Protein AF-X1FDT6-F1 (afdb_monomer_lite)

Foldseek 3Di:
DADWAAAALAKDKDQPRDDFDPAFFWKKKAKECPQHAWFWKKWWAAFLQRDTDIDTFTYDYRDMTIDLTGHRDTRIIIGHSSRHRVMIMDMDTAQKHAPNDQDQDLCQWQWKDKPNHTPSVQSPPQADNVNRIGRPPDDDPPIDMDIGGHDDD

Sequence (153 aa):
VHAAIAGTGSEQEITTEITNPDVPRNASVKATNVGPPSGSVKITGINDKGISSEEDITIIPNDTAYGNVAWSTISKITVPAGVTSNDSVTIGMSDKLGLGVSIVNAGDVFKKKINNEDKSGEISGNVDTTYDTLNCETIASNADLTIWFKGRV

Radius of gyration: 16.57 Å; chains: 1; bounding box: 41×25×48 Å

p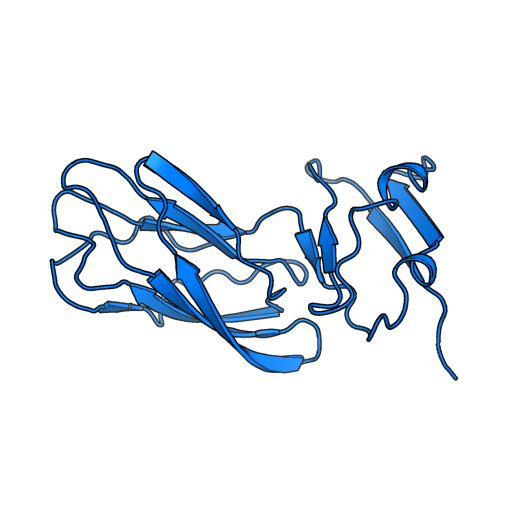LDDT: mean 93.77, std 5.56, range [55.16, 98.38]

Secondary structure (DSSP, 8-state):
----EE--SS-EEE-SS-PPPSS-EEEEEEE--SS---SEEEEEEEETTS-EEEEEEE--TTSEEEEEEEEEEEEEEEE-TTS-TT-EEEEEEEEEEE-SS--SSGGGEEEEEETTEE-GGGGTTTEETTTTEEE-S---TT--EEEEE----

Structure (mmCIF, N/CA/C/O backbone):
data_AF-X1FDT6-F1
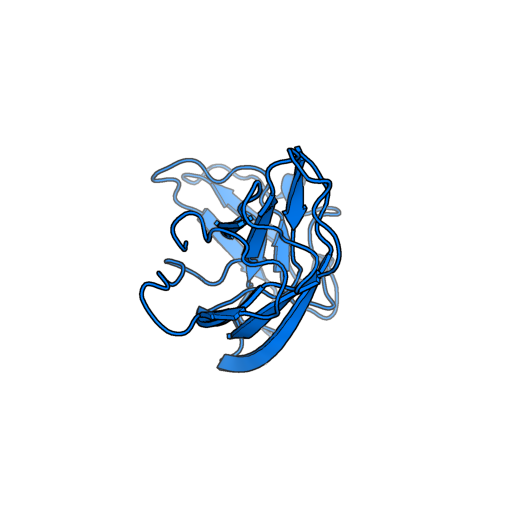#
_entry.id   AF-X1FDT6-F1
#
loop_
_atom_site.group_PDB
_atom_site.id
_atom_site.type_symbol
_atom_site.label_atom_id
_atom_site.label_alt_id
_atom_site.label_comp_id
_atom_site.label_asym_id
_atom_site.label_entity_id
_atom_site.label_seq_id
_atom_site.pdbx_PDB_ins_code
_atom_site.Cartn_x
_atom_site.Cartn_y
_atom_site.Cartn_z
_atom_site.occupancy
_atom_site.B_iso_or_equiv
_atom_site.auth_seq_id
_atom_site.auth_comp_id
_atom_site.auth_asym_id
_atom_site.auth_atom_id
_atom_site.pdbx_PDB_model_num
ATOM 1 N N . VAL A 1 1 ? -7.409 -5.076 1.348 1.00 71.31 1 VAL A N 1
ATOM 2 C CA . VAL A 1 1 ? -8.380 -4.125 1.928 1.00 71.31 1 VAL A CA 1
ATOM 3 C C . VAL A 1 1 ? -9.082 -4.781 3.105 1.00 71.31 1 VAL A C 1
ATOM 5 O O . VAL A 1 1 ? -9.412 -5.959 3.019 1.00 71.31 1 VAL A O 1
ATOM 8 N N . HIS A 1 2 ? -9.272 -4.049 4.198 1.00 84.38 2 HIS A N 1
ATOM 9 C CA . HIS A 1 2 ? -10.141 -4.458 5.304 1.00 84.38 2 HIS A CA 1
ATOM 10 C C . HIS A 1 2 ? -11.394 -3.571 5.298 1.00 84.38 2 HIS A C 1
ATOM 12 O O . HIS A 1 2 ? -11.320 -2.409 4.889 1.00 84.38 2 HIS A O 1
ATOM 18 N N . ALA A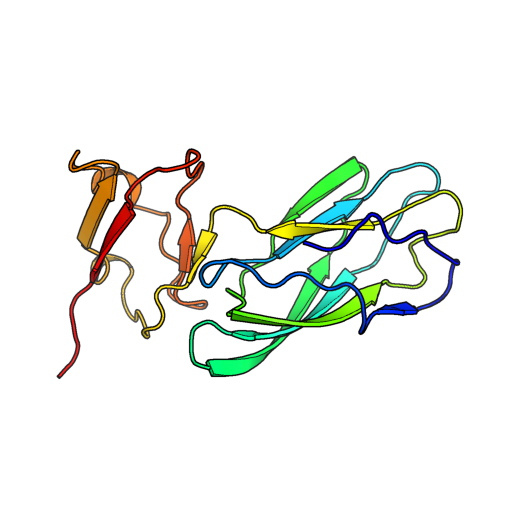 1 3 ? -12.535 -4.099 5.745 1.00 84.38 3 ALA A N 1
ATOM 19 C CA . ALA A 1 3 ? -13.726 -3.286 5.995 1.00 84.38 3 ALA A CA 1
ATOM 20 C C . ALA A 1 3 ? -13.442 -2.192 7.048 1.00 84.38 3 ALA A C 1
ATOM 22 O O . ALA A 1 3 ? -12.410 -2.219 7.720 1.00 84.38 3 ALA A O 1
ATOM 23 N N . ALA A 1 4 ? -14.340 -1.219 7.208 1.00 92.31 4 ALA A N 1
ATOM 24 C CA . ALA A 1 4 ? -14.175 -0.199 8.242 1.00 92.31 4 ALA A CA 1
ATOM 25 C C . ALA A 1 4 ? -14.086 -0.852 9.636 1.00 92.31 4 ALA A C 1
ATOM 27 O O . ALA A 1 4 ? -14.984 -1.587 10.043 1.00 92.31 4 ALA A O 1
ATOM 28 N N . ILE A 1 5 ? -12.998 -0.582 10.358 1.00 95.00 5 ILE A N 1
ATOM 29 C CA . ILE A 1 5 ? -12.760 -1.054 11.723 1.00 95.00 5 ILE A CA 1
ATOM 30 C C . ILE A 1 5 ? -13.236 0.048 12.662 1.00 95.00 5 ILE A C 1
ATOM 32 O O . ILE A 1 5 ? -12.647 1.131 12.690 1.00 95.00 5 ILE A O 1
ATOM 36 N N . ALA A 1 6 ? -14.309 -0.211 13.406 1.00 95.38 6 ALA A N 1
ATOM 37 C CA . ALA A 1 6 ? -14.788 0.714 14.425 1.00 95.38 6 ALA A CA 1
ATOM 38 C C . ALA A 1 6 ? -13.768 0.818 15.568 1.00 95.38 6 ALA A C 1
ATOM 40 O O . ALA A 1 6 ? -13.197 -0.182 16.009 1.00 95.38 6 ALA A O 1
ATOM 41 N N . GLY A 1 7 ? -13.532 2.034 16.051 1.00 95.19 7 GLY A N 1
ATOM 42 C CA . GLY A 1 7 ? -12.704 2.249 17.226 1.00 95.19 7 GLY A CA 1
ATOM 43 C C . GLY A 1 7 ? -13.373 1.752 18.505 1.00 95.19 7 GLY A C 1
ATOM 44 O O . GLY A 1 7 ? -14.593 1.628 18.593 1.00 95.19 7 GLY A O 1
ATOM 45 N N . THR A 1 8 ? -12.570 1.504 19.533 1.00 96.19 8 THR A N 1
ATOM 46 C CA . THR A 1 8 ? -13.057 1.149 20.878 1.00 96.19 8 THR A CA 1
ATOM 47 C C . THR A 1 8 ? -12.506 2.075 21.958 1.00 96.19 8 THR A C 1
ATOM 49 O O . THR A 1 8 ? -12.874 1.943 23.122 1.00 96.19 8 THR A O 1
ATOM 52 N N . GLY A 1 9 ? -11.628 3.022 21.602 1.00 94.12 9 GLY A N 1
ATOM 53 C CA . GLY A 1 9 ? -10.859 3.795 22.580 1.00 94.12 9 GLY A CA 1
ATOM 54 C C . GLY A 1 9 ? -9.755 2.973 23.261 1.00 94.12 9 GLY A C 1
ATOM 55 O O . GLY A 1 9 ? -9.218 3.377 24.288 1.00 94.12 9 GLY A O 1
ATOM 56 N N . SER A 1 10 ? -9.447 1.787 22.736 1.00 96.25 10 SER A N 1
ATOM 57 C CA . SER A 1 10 ? -8.370 0.900 23.178 1.00 96.25 10 SER A CA 1
ATOM 58 C C . SER A 1 10 ? -7.666 0.317 21.958 1.00 96.25 10 SER A C 1
ATOM 60 O O . SER A 1 10 ? -8.206 0.347 20.853 1.00 96.25 10 SER A O 1
ATOM 62 N N . GLU A 1 11 ? -6.442 -0.170 22.145 1.00 97.56 11 GLU A N 1
ATOM 63 C CA . GLU A 1 11 ? -5.713 -0.831 21.066 1.00 97.56 11 GLU A CA 1
ATOM 64 C C . GLU A 1 11 ? -6.454 -2.100 20.625 1.00 97.56 11 GLU A C 1
ATOM 66 O O . GLU A 1 11 ? -6.950 -2.863 21.457 1.00 97.56 11 GLU A O 1
ATOM 71 N N . GLN A 1 12 ? -6.546 -2.309 19.312 1.00 97.88 12 GLN A N 1
ATOM 72 C CA . GLN A 1 12 ? -7.204 -3.473 18.726 1.00 97.88 12 GLN A CA 1
ATOM 73 C C . GLN A 1 12 ? -6.256 -4.167 17.762 1.00 97.88 12 GLN A C 1
ATOM 75 O O . GLN A 1 12 ? -5.731 -3.530 16.852 1.00 97.88 12 GLN A O 1
ATOM 80 N N . GLU A 1 13 ? -6.092 -5.477 17.920 1.00 97.56 13 GLU A N 1
ATOM 81 C CA . GLU A 1 13 ? -5.396 -6.314 16.948 1.00 97.56 13 GLU A CA 1
ATOM 82 C C . GLU A 1 13 ? -6.405 -7.017 16.042 1.00 97.56 13 GLU A C 1
ATOM 84 O O . GLU A 1 13 ? -7.242 -7.798 16.492 1.00 97.56 13 GLU A O 1
ATOM 89 N N . ILE A 1 14 ? -6.300 -6.753 14.746 1.00 97.50 14 ILE A N 1
ATOM 90 C CA . ILE A 1 14 ? -7.135 -7.348 13.711 1.00 97.50 14 ILE A CA 1
ATOM 91 C C . ILE A 1 14 ? -6.282 -8.342 12.928 1.00 97.50 14 ILE A C 1
ATOM 93 O O . ILE A 1 14 ? -5.258 -7.973 12.351 1.00 97.50 14 ILE A O 1
ATOM 97 N N . THR A 1 15 ? -6.696 -9.608 12.924 1.00 96.75 15 THR A N 1
ATOM 98 C CA . THR A 1 15 ? -5.978 -10.736 12.291 1.00 96.75 15 THR A CA 1
ATOM 99 C C . THR A 1 15 ? -6.865 -11.573 11.365 1.00 96.75 15 THR A C 1
ATOM 101 O O . THR A 1 15 ? -6.416 -12.559 10.786 1.00 96.75 15 THR A O 1
ATOM 104 N N . THR A 1 16 ? -8.133 -11.191 11.214 1.00 94.06 16 THR A N 1
ATOM 105 C CA . THR A 1 16 ? -9.120 -11.871 10.365 1.00 94.06 16 THR A CA 1
ATOM 106 C C . THR A 1 16 ? -9.719 -10.879 9.374 1.00 94.06 16 THR A C 1
ATOM 108 O O . THR A 1 16 ? -9.521 -9.678 9.520 1.00 94.06 16 THR A O 1
ATOM 111 N N . GLU A 1 17 ? -10.378 -11.381 8.326 1.00 93.25 17 GLU A N 1
ATOM 112 C CA . GLU A 1 17 ? -11.031 -10.558 7.288 1.00 93.25 17 GLU A CA 1
ATOM 113 C C . GLU A 1 17 ? -10.099 -9.557 6.568 1.00 93.25 17 GLU A C 1
ATOM 115 O O . GLU A 1 17 ? -10.534 -8.599 5.926 1.00 93.25 17 GLU A O 1
ATOM 120 N N . ILE A 1 18 ? -8.788 -9.811 6.608 1.00 94.81 18 ILE A N 1
ATOM 121 C CA . ILE A 1 18 ? -7.789 -9.036 5.875 1.00 94.81 18 ILE A CA 1
ATOM 122 C C . ILE A 1 18 ? -7.714 -9.558 4.441 1.00 94.81 18 ILE A C 1
ATOM 124 O O . ILE A 1 18 ? -7.293 -10.688 4.195 1.00 94.81 18 ILE A O 1
ATOM 128 N N . THR A 1 19 ? -8.080 -8.717 3.474 1.00 94.38 19 THR A N 1
ATOM 129 C CA . THR A 1 19 ? -7.838 -9.021 2.057 1.00 94.38 19 THR A CA 1
ATOM 130 C C . THR A 1 19 ? -6.445 -8.536 1.662 1.00 94.38 19 THR A C 1
ATOM 132 O O . THR A 1 19 ? -6.125 -7.357 1.844 1.00 94.38 19 THR A O 1
ATOM 135 N N . ASN A 1 20 ? -5.635 -9.419 1.087 1.00 94.88 20 ASN A N 1
ATOM 136 C CA . ASN A 1 20 ? -4.311 -9.080 0.561 1.00 94.88 20 ASN A CA 1
ATOM 137 C C . ASN A 1 20 ? -4.416 -8.401 -0.813 1.00 94.88 20 ASN A C 1
ATOM 139 O O . ASN A 1 20 ? -5.424 -8.584 -1.500 1.00 94.88 20 ASN A O 1
ATOM 143 N N . PRO A 1 21 ? -3.429 -7.580 -1.204 1.00 93.12 21 PRO A N 1
ATOM 144 C CA . PRO A 1 21 ? -3.423 -6.996 -2.534 1.00 93.12 21 PRO A CA 1
ATOM 145 C C . PRO A 1 21 ? -3.164 -8.066 -3.608 1.00 93.12 21 PRO A C 1
ATOM 147 O O . PRO A 1 21 ? -2.650 -9.148 -3.330 1.00 93.12 21 PRO A O 1
ATOM 150 N N . ASP A 1 22 ? -3.557 -7.753 -4.838 1.00 91.50 22 ASP A N 1
ATOM 151 C CA . ASP A 1 22 ? -3.361 -8.584 -6.030 1.00 91.50 22 ASP A CA 1
ATOM 152 C C . ASP A 1 22 ? -1.887 -8.665 -6.454 1.00 91.50 22 ASP A C 1
ATOM 154 O O . ASP A 1 22 ? -1.402 -9.711 -6.882 1.00 91.50 22 ASP A O 1
ATOM 158 N N . VAL A 1 23 ? -1.178 -7.552 -6.293 1.00 93.06 23 VAL A N 1
ATOM 159 C CA . VAL A 1 23 ? 0.267 -7.394 -6.465 1.00 93.06 23 VAL A CA 1
ATOM 160 C C . VAL A 1 23 ? 0.819 -6.554 -5.311 1.00 93.06 23 VAL A C 1
ATOM 162 O O . VAL A 1 23 ? 0.052 -5.799 -4.712 1.00 93.06 23 VAL A O 1
ATOM 165 N N . PRO A 1 24 ? 2.121 -6.631 -4.980 1.00 96.25 24 PRO A N 1
ATOM 166 C CA . PRO A 1 24 ? 2.661 -5.877 -3.856 1.00 96.25 24 PRO A CA 1
ATOM 167 C C . PRO A 1 24 ? 2.375 -4.372 -3.954 1.00 96.25 24 PRO A C 1
ATOM 169 O O . PRO A 1 24 ? 2.787 -3.707 -4.907 1.00 96.25 24 PRO A O 1
ATOM 172 N N . ARG A 1 25 ? 1.659 -3.836 -2.960 1.00 95.94 25 ARG A N 1
ATOM 173 C CA . ARG A 1 25 ? 1.177 -2.443 -2.903 1.00 95.94 25 ARG A CA 1
ATOM 174 C C . ARG A 1 25 ? 1.322 -1.889 -1.499 1.00 95.94 25 ARG A C 1
ATOM 176 O O . ARG A 1 25 ? 1.218 -2.634 -0.525 1.00 95.94 25 ARG A O 1
ATOM 183 N N . ASN A 1 26 ? 1.525 -0.584 -1.370 1.00 96.44 26 ASN A N 1
ATOM 184 C CA . ASN A 1 26 ? 1.475 0.039 -0.050 1.00 96.44 26 ASN A CA 1
ATOM 185 C C . ASN A 1 26 ? 0.042 0.108 0.499 1.00 96.44 26 ASN A C 1
ATOM 187 O O . ASN A 1 26 ? -0.945 0.237 -0.234 1.00 96.44 26 ASN A O 1
ATOM 191 N N . ALA A 1 27 ? -0.053 0.059 1.824 1.00 96.88 27 ALA A N 1
ATOM 192 C CA . ALA A 1 27 ? -1.312 0.248 2.522 1.00 96.88 27 ALA A CA 1
ATOM 193 C C . ALA A 1 27 ? -1.679 1.738 2.589 1.00 96.88 27 ALA A C 1
ATOM 195 O O . ALA A 1 27 ? -0.812 2.616 2.639 1.00 96.88 27 ALA A O 1
ATOM 196 N N . SER A 1 28 ? -2.977 2.017 2.632 1.00 97.06 28 SER A N 1
ATOM 197 C CA . SER A 1 28 ? -3.514 3.334 2.964 1.00 97.06 28 SER A CA 1
ATOM 198 C C . SER A 1 28 ? -4.440 3.242 4.170 1.00 97.06 28 SER A C 1
ATOM 200 O O . SER A 1 28 ? -5.118 2.235 4.377 1.00 97.06 28 SER A O 1
ATOM 202 N N . VAL A 1 29 ? -4.462 4.296 4.979 1.00 97.25 29 VAL A N 1
ATOM 203 C CA . VAL A 1 29 ? -5.293 4.401 6.177 1.00 97.25 29 VAL A CA 1
ATOM 204 C C . VAL A 1 29 ? -6.181 5.616 6.018 1.00 97.25 29 VAL A C 1
ATOM 206 O O . VAL A 1 29 ? -5.698 6.745 6.004 1.00 97.25 29 VAL A O 1
ATOM 209 N N . LYS A 1 30 ? -7.487 5.385 5.916 1.00 96.00 30 LYS A N 1
ATOM 210 C CA . LYS A 1 30 ? -8.484 6.454 5.917 1.00 96.00 30 LYS A CA 1
ATOM 211 C C . LYS A 1 30 ? -9.248 6.431 7.225 1.00 96.00 30 LYS A C 1
ATOM 213 O O . LYS A 1 30 ? -9.853 5.412 7.555 1.00 96.00 30 LYS A O 1
ATOM 218 N N . ALA A 1 31 ? -9.244 7.547 7.940 1.00 93.94 31 ALA A N 1
ATOM 219 C CA . ALA A 1 31 ? -9.996 7.694 9.177 1.00 93.94 31 ALA A CA 1
ATOM 220 C C . ALA A 1 31 ? -11.197 8.622 8.983 1.00 93.94 31 ALA A C 1
ATOM 222 O O . ALA A 1 31 ? -11.154 9.575 8.201 1.00 93.94 31 ALA A O 1
ATOM 223 N N . THR A 1 32 ? -12.272 8.363 9.723 1.00 92.31 32 THR A N 1
ATOM 224 C CA . THR A 1 32 ? -13.321 9.368 9.941 1.00 92.31 32 THR A CA 1
ATOM 225 C C . THR A 1 32 ? -12.794 10.498 10.834 1.00 92.31 32 THR A C 1
ATOM 227 O O . THR A 1 32 ? -11.623 10.516 11.205 1.00 92.31 32 THR A O 1
ATOM 230 N N . ASN A 1 33 ? -13.625 11.487 11.155 1.00 89.50 33 ASN A N 1
ATOM 231 C CA . ASN A 1 33 ? -13.239 12.544 12.089 1.00 89.50 33 ASN A CA 1
ATOM 232 C C . ASN A 1 33 ? -14.440 13.045 12.891 1.00 89.50 33 ASN A C 1
ATOM 234 O O . ASN A 1 33 ? -14.847 14.200 12.779 1.00 89.50 33 ASN A O 1
ATOM 238 N N . VAL A 1 34 ? -15.046 12.140 13.651 1.00 85.69 34 VAL A N 1
ATOM 239 C CA . VAL A 1 34 ? -16.122 12.464 14.591 1.00 85.69 34 VAL A CA 1
ATOM 240 C C . VAL A 1 34 ? -15.541 12.717 15.988 1.00 85.69 34 VAL A C 1
ATOM 242 O O . VAL A 1 34 ? -15.977 13.643 16.669 1.00 85.69 34 VAL A O 1
ATOM 245 N N . GLY A 1 35 ? -14.550 11.922 16.408 1.00 79.06 35 GLY A N 1
ATOM 246 C CA . GLY A 1 35 ? -13.917 11.937 17.734 1.00 79.06 35 GLY A CA 1
ATOM 247 C C . GLY A 1 35 ? -12.407 12.231 17.715 1.00 79.06 35 GLY A C 1
ATOM 248 O O . GLY A 1 35 ? -11.688 11.708 18.562 1.00 79.06 35 GLY A O 1
ATOM 249 N N . PRO A 1 36 ? -11.949 13.155 16.853 1.00 86.00 36 PRO A N 1
ATOM 250 C CA . PRO A 1 36 ? -10.561 13.312 16.369 1.00 86.00 36 PRO A CA 1
ATOM 251 C C . PRO A 1 36 ? -9.627 12.099 16.538 1.00 86.00 36 PRO A C 1
ATOM 253 O O . PRO A 1 36 ? -8.838 12.061 17.489 1.00 86.00 36 PRO A O 1
ATOM 256 N N . PRO A 1 37 ? -9.654 11.117 15.613 1.00 91.50 37 PRO A N 1
ATOM 257 C CA . PRO A 1 37 ? -8.808 9.943 15.740 1.00 91.50 37 PRO A CA 1
ATOM 258 C C . PRO A 1 37 ? -7.327 10.312 15.647 1.00 91.50 37 PRO A C 1
ATOM 260 O O . PRO A 1 37 ? -6.926 11.182 14.874 1.00 91.50 37 PRO A O 1
ATOM 263 N N . SER A 1 38 ? -6.504 9.641 16.446 1.00 94.12 38 SER A N 1
ATOM 264 C CA . SER A 1 38 ? -5.076 9.945 16.574 1.00 94.12 38 SER A CA 1
ATOM 265 C C . SER A 1 38 ? -4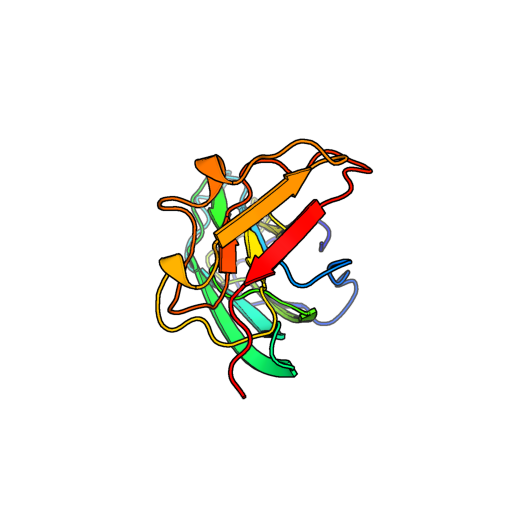.225 8.692 16.781 1.00 94.12 38 SER A C 1
ATOM 267 O O . SER A 1 38 ? -4.735 7.606 17.060 1.00 94.12 38 SER A O 1
ATOM 269 N N . GLY A 1 39 ? -2.908 8.856 16.642 1.00 96.19 39 GLY A N 1
ATOM 270 C CA . GLY A 1 39 ? -1.934 7.768 16.694 1.00 96.19 39 GLY A CA 1
ATOM 271 C C . GLY A 1 39 ? -1.597 7.217 15.310 1.00 96.19 39 GLY A C 1
ATOM 272 O O . GLY A 1 39 ? -1.895 7.836 14.287 1.00 96.19 39 GLY A O 1
ATOM 273 N N . SER A 1 40 ? -0.959 6.050 15.290 1.00 98.00 40 SER A N 1
ATOM 274 C CA . SER A 1 40 ? -0.594 5.346 14.061 1.00 98.00 40 SER A CA 1
ATOM 275 C C . SER A 1 40 ? -1.257 3.981 14.025 1.00 98.00 40 SER A C 1
ATOM 277 O O . SER A 1 40 ? -1.332 3.294 15.042 1.00 98.00 40 SER A O 1
ATOM 279 N N . VAL A 1 41 ? -1.729 3.593 12.846 1.00 97.94 41 VAL A N 1
ATOM 280 C CA . VAL A 1 41 ? -2.110 2.209 12.583 1.00 97.94 41 VAL A CA 1
ATOM 281 C C . VAL A 1 41 ? -0.842 1.447 12.235 1.00 97.94 41 VAL A C 1
ATOM 283 O O . VAL A 1 41 ? -0.151 1.813 11.284 1.00 97.94 41 VAL A O 1
ATOM 286 N N . LYS A 1 42 ? -0.558 0.380 12.979 1.00 98.31 42 LYS A N 1
ATOM 287 C CA . LYS A 1 42 ? 0.549 -0.518 12.659 1.00 98.31 42 LYS A CA 1
ATOM 288 C C . LYS A 1 42 ? 0.076 -1.607 11.708 1.00 98.31 42 LYS A C 1
ATOM 290 O O . LYS A 1 42 ? -0.934 -2.263 11.960 1.00 98.31 42 LYS A O 1
ATOM 295 N N . ILE A 1 43 ? 0.830 -1.832 10.645 1.00 98.00 43 ILE A N 1
ATOM 296 C CA . ILE A 1 43 ? 0.629 -2.918 9.691 1.00 98.00 43 ILE A CA 1
ATOM 297 C C . ILE A 1 43 ? 1.786 -3.901 9.837 1.00 98.00 43 ILE A C 1
ATOM 299 O O . ILE A 1 43 ? 2.945 -3.493 9.836 1.00 98.00 43 ILE A O 1
ATOM 303 N N . THR A 1 44 ? 1.480 -5.191 9.947 1.00 98.38 44 THR A N 1
ATOM 304 C CA . THR A 1 44 ? 2.473 -6.273 9.974 1.00 98.38 44 THR A CA 1
ATOM 305 C C . THR A 1 44 ? 2.150 -7.294 8.895 1.00 98.38 44 THR A C 1
ATOM 307 O O . THR A 1 44 ? 0.991 -7.688 8.718 1.00 98.38 44 THR A O 1
ATOM 310 N N . GLY A 1 45 ? 3.180 -7.772 8.207 1.00 98.00 45 GLY A N 1
ATOM 311 C CA . GLY A 1 45 ? 3.020 -8.780 7.170 1.00 98.00 45 GLY A CA 1
ATOM 312 C C . GLY A 1 45 ? 4.311 -9.081 6.425 1.00 98.00 45 GLY A C 1
ATOM 313 O O . GLY A 1 45 ? 5.405 -8.897 6.956 1.00 98.00 45 GLY A O 1
ATOM 314 N N . ILE A 1 46 ? 4.172 -9.541 5.185 1.00 97.94 46 ILE A N 1
ATOM 315 C CA . ILE A 1 46 ? 5.284 -9.840 4.283 1.00 97.94 46 ILE A CA 1
ATOM 316 C C . ILE A 1 46 ? 5.349 -8.760 3.204 1.00 97.94 46 ILE A C 1
ATOM 318 O O . ILE A 1 46 ? 4.350 -8.483 2.535 1.00 97.94 46 ILE A O 1
ATOM 322 N N . ASN A 1 47 ? 6.522 -8.163 3.017 1.00 96.88 47 ASN A N 1
ATOM 323 C CA . ASN A 1 47 ? 6.738 -7.140 1.996 1.00 96.88 47 ASN A CA 1
ATOM 324 C C . ASN A 1 47 ? 6.903 -7.730 0.578 1.00 96.88 47 ASN A C 1
ATOM 326 O O . ASN A 1 47 ? 6.824 -8.943 0.361 1.00 96.88 47 ASN A O 1
ATOM 330 N N . ASP A 1 48 ? 7.118 -6.865 -0.408 1.00 95.31 48 ASP A N 1
ATOM 331 C CA . ASP A 1 48 ? 7.334 -7.204 -1.822 1.00 95.31 48 ASP A CA 1
ATOM 332 C C . ASP A 1 48 ? 8.559 -8.104 -2.077 1.00 95.31 48 ASP A C 1
ATOM 334 O O . ASP A 1 48 ? 8.606 -8.826 -3.070 1.00 95.31 48 ASP A O 1
ATOM 338 N N . LYS A 1 49 ? 9.519 -8.112 -1.148 1.00 94.25 49 LYS A N 1
ATOM 339 C CA . LYS A 1 49 ? 10.733 -8.941 -1.158 1.00 94.25 49 LYS A CA 1
ATOM 340 C C . LYS A 1 49 ? 10.585 -10.266 -0.400 1.00 94.25 49 LYS A C 1
ATOM 342 O O . LYS A 1 49 ? 11.559 -11.002 -0.260 1.00 94.25 49 LYS A O 1
ATOM 347 N N . GLY A 1 50 ? 9.395 -10.587 0.111 1.00 95.44 50 GLY A N 1
ATOM 348 C CA . GLY A 1 50 ? 9.160 -11.826 0.858 1.00 95.44 50 GLY A CA 1
ATOM 349 C C . GLY A 1 50 ? 9.673 -11.796 2.305 1.00 95.44 50 GLY A C 1
ATOM 350 O O . GLY A 1 50 ? 9.799 -12.846 2.932 1.00 95.44 50 GLY A O 1
ATOM 351 N N . ILE A 1 51 ? 9.970 -10.612 2.848 1.00 95.50 51 ILE A N 1
ATOM 352 C CA . ILE A 1 51 ? 10.535 -10.428 4.191 1.00 95.50 51 ILE A CA 1
ATOM 353 C C . ILE A 1 51 ? 9.444 -9.939 5.150 1.00 95.50 51 ILE A C 1
ATOM 355 O O . ILE A 1 51 ? 8.657 -9.054 4.810 1.00 95.50 51 ILE A O 1
ATOM 359 N N . SER A 1 52 ? 9.419 -10.480 6.372 1.00 97.81 52 SER A N 1
ATOM 360 C CA . SER A 1 52 ? 8.544 -9.979 7.440 1.00 97.81 52 SER A CA 1
ATOM 361 C C . SER A 1 52 ? 8.874 -8.523 7.760 1.00 97.81 52 SER A C 1
ATOM 363 O O . SER A 1 52 ? 10.034 -8.182 7.976 1.00 97.81 52 SER A O 1
ATOM 365 N N . SER A 1 53 ? 7.870 -7.656 7.780 1.00 97.56 53 SER A N 1
ATOM 366 C CA . SER A 1 53 ? 8.037 -6.218 8.001 1.00 97.56 53 SER A CA 1
ATOM 367 C C . SER A 1 53 ? 6.904 -5.652 8.851 1.00 97.56 53 SER A C 1
ATOM 369 O O . SER A 1 53 ? 5.830 -6.248 8.961 1.00 97.56 53 SER A O 1
ATOM 371 N N . GLU A 1 54 ? 7.157 -4.478 9.426 1.00 97.94 54 GLU A N 1
ATOM 372 C CA . GLU A 1 54 ? 6.171 -3.655 10.123 1.00 97.94 54 GLU A CA 1
ATOM 373 C C . GLU A 1 54 ? 6.250 -2.213 9.612 1.00 97.94 54 GLU A C 1
ATOM 375 O O . GLU A 1 54 ? 7.337 -1.729 9.296 1.00 97.94 54 GLU A O 1
ATOM 380 N N . GLU A 1 55 ? 5.112 -1.526 9.548 1.00 98.25 55 GLU A N 1
ATOM 381 C CA . GLU A 1 55 ? 5.046 -0.089 9.277 1.00 98.25 55 GLU A CA 1
ATOM 382 C C . GLU A 1 55 ? 3.987 0.574 10.155 1.00 98.25 55 GLU A C 1
ATOM 384 O O . GLU A 1 55 ? 2.866 0.077 10.262 1.00 98.25 55 GLU A O 1
ATOM 389 N N . ASP A 1 56 ? 4.332 1.720 10.737 1.00 98.31 56 ASP A N 1
ATOM 390 C CA . ASP A 1 56 ? 3.392 2.601 11.423 1.00 98.31 56 ASP A CA 1
ATOM 391 C C . ASP A 1 56 ? 2.932 3.710 10.466 1.00 98.31 56 ASP A C 1
ATOM 393 O O . ASP A 1 56 ? 3.726 4.549 10.039 1.00 98.31 56 ASP A O 1
ATOM 397 N N . ILE A 1 57 ? 1.636 3.742 10.151 1.00 98.00 57 ILE A N 1
ATOM 398 C CA . ILE A 1 57 ? 1.024 4.776 9.309 1.00 98.00 57 ILE A CA 1
ATOM 399 C C . ILE A 1 57 ? 0.248 5.735 10.211 1.00 98.00 57 ILE A C 1
ATOM 401 O O . ILE A 1 57 ? -0.790 5.378 10.775 1.00 98.00 57 ILE A O 1
ATOM 405 N N . THR A 1 58 ? 0.752 6.960 10.357 1.00 98.06 58 THR A N 1
ATOM 406 C CA . THR A 1 58 ? 0.112 7.995 11.179 1.00 98.06 58 THR A CA 1
ATOM 407 C C . THR A 1 58 ? -1.237 8.398 10.600 1.00 98.06 58 THR A C 1
ATOM 409 O O . THR A 1 58 ? -1.348 8.721 9.420 1.00 98.06 58 THR A O 1
ATOM 412 N N . ILE A 1 59 ? -2.264 8.396 11.446 1.00 97.12 59 ILE A N 1
ATOM 413 C CA . ILE A 1 59 ? -3.619 8.781 11.064 1.00 97.12 59 ILE A CA 1
ATOM 414 C C . ILE A 1 59 ? -3.655 10.274 10.731 1.00 97.12 59 ILE A C 1
ATOM 416 O O . ILE A 1 59 ? -3.187 11.108 11.507 1.00 97.12 59 ILE A O 1
ATOM 420 N N . ILE A 1 60 ? -4.280 10.606 9.601 1.00 95.12 60 ILE A N 1
ATOM 421 C CA . ILE A 1 60 ? -4.641 11.977 9.246 1.00 95.12 60 ILE A CA 1
ATOM 422 C C . ILE A 1 60 ? -6.167 12.092 9.382 1.00 95.12 60 ILE A C 1
ATOM 424 O O . ILE A 1 60 ? -6.892 11.423 8.639 1.00 95.12 60 ILE A O 1
ATOM 428 N N . PRO A 1 61 ? -6.688 12.887 10.334 1.00 91.31 61 PRO A N 1
ATOM 429 C CA . PRO A 1 61 ? -8.128 13.012 10.534 1.00 91.31 61 PRO A CA 1
ATOM 430 C C . PRO A 1 61 ? -8.843 13.497 9.269 1.00 91.31 61 PRO A C 1
ATOM 432 O O . PRO A 1 61 ? -8.459 14.510 8.686 1.00 91.31 61 PRO A O 1
ATOM 435 N N . ASN A 1 62 ? -9.918 12.804 8.881 1.00 90.50 62 ASN A N 1
ATOM 436 C CA . ASN A 1 62 ? -10.728 13.096 7.690 1.00 90.50 62 ASN A CA 1
ATOM 437 C C . ASN A 1 62 ? -9.979 13.009 6.347 1.00 90.50 62 ASN A C 1
ATOM 439 O O . ASN A 1 62 ? -10.491 13.477 5.329 1.00 90.50 62 ASN A O 1
ATOM 443 N N . ASP A 1 63 ? -8.791 12.412 6.332 1.00 93.88 63 ASP A N 1
ATOM 444 C CA . ASP A 1 63 ? -7.979 12.254 5.132 1.00 93.88 63 ASP A CA 1
ATOM 445 C C . ASP A 1 63 ? -7.416 10.827 5.041 1.00 93.88 63 ASP A C 1
ATOM 447 O O . ASP A 1 63 ? -7.699 9.955 5.870 1.00 93.88 63 ASP A O 1
ATOM 451 N N . THR A 1 64 ? -6.661 10.567 3.978 1.00 95.38 64 THR A N 1
ATOM 452 C CA . THR A 1 64 ? -6.002 9.291 3.720 1.00 95.38 64 THR A CA 1
ATOM 453 C C . THR A 1 64 ? -4.502 9.436 3.926 1.00 95.38 64 THR A C 1
ATOM 455 O O . THR A 1 64 ? -3.830 10.169 3.207 1.00 95.38 64 THR A O 1
ATOM 458 N N . ALA A 1 65 ? -3.970 8.693 4.889 1.00 96.62 65 ALA A N 1
ATOM 459 C CA . ALA A 1 65 ? -2.540 8.504 5.052 1.00 96.62 65 ALA A CA 1
ATOM 460 C C . ALA A 1 65 ? -2.059 7.332 4.189 1.00 96.62 65 ALA A C 1
ATOM 462 O O . ALA A 1 65 ? -2.773 6.342 4.014 1.00 96.62 65 ALA A O 1
ATOM 463 N N . TYR A 1 66 ? -0.837 7.422 3.674 1.00 96.50 66 TYR A N 1
ATOM 464 C CA . TYR A 1 66 ? -0.237 6.395 2.825 1.00 96.50 66 TYR A CA 1
ATOM 465 C C . TYR A 1 66 ? 1.041 5.865 3.460 1.00 96.50 66 TYR A C 1
ATOM 467 O O . TYR A 1 66 ? 1.887 6.644 3.894 1.00 96.50 66 TYR A O 1
ATOM 475 N N . GLY A 1 67 ? 1.186 4.542 3.467 1.00 97.06 67 GLY A N 1
ATOM 476 C CA . GLY A 1 67 ? 2.438 3.887 3.820 1.00 97.06 67 GLY A CA 1
ATOM 477 C C . GLY A 1 67 ? 3.464 3.936 2.688 1.00 97.06 67 GLY A C 1
ATOM 478 O O . GLY A 1 67 ? 3.224 4.435 1.576 1.00 97.06 67 GLY A O 1
ATOM 479 N N . ASN A 1 68 ? 4.619 3.357 2.961 1.00 96.88 68 ASN A N 1
ATOM 480 C CA . ASN A 1 68 ? 5.749 3.239 2.056 1.00 96.88 68 ASN A CA 1
ATOM 481 C C . ASN A 1 68 ? 6.118 1.785 1.792 1.00 96.88 68 ASN A C 1
ATOM 483 O O . ASN A 1 68 ? 6.553 1.482 0.683 1.00 96.88 68 ASN A O 1
ATOM 487 N N . VAL A 1 69 ? 5.900 0.885 2.755 1.00 97.12 69 VAL A N 1
ATOM 488 C CA . VAL A 1 69 ? 6.161 -0.541 2.554 1.00 97.12 69 VAL A CA 1
ATOM 489 C C . VAL A 1 69 ? 5.146 -1.094 1.563 1.00 97.12 69 VAL A C 1
ATOM 491 O O . VAL A 1 69 ? 3.940 -0.994 1.781 1.00 97.12 69 VAL A O 1
ATOM 494 N N . ALA A 1 70 ? 5.629 -1.698 0.477 1.00 97.44 70 ALA A N 1
ATOM 495 C CA . ALA A 1 70 ? 4.789 -2.487 -0.411 1.00 97.44 70 ALA A CA 1
ATOM 496 C C . ALA A 1 70 ? 4.563 -3.878 0.194 1.00 97.44 70 ALA A C 1
ATOM 498 O O . ALA A 1 70 ? 5.508 -4.636 0.408 1.00 97.44 70 ALA A O 1
ATOM 499 N N . TRP A 1 71 ? 3.308 -4.211 0.474 1.00 97.75 71 TRP A N 1
ATOM 500 C CA . TRP A 1 71 ? 2.896 -5.453 1.117 1.00 97.75 71 TRP A CA 1
ATOM 501 C C . TRP A 1 71 ? 2.491 -6.486 0.077 1.00 97.75 71 TRP A C 1
ATOM 503 O O . TRP A 1 71 ? 1.613 -6.222 -0.737 1.00 97.75 71 TRP A O 1
ATOM 513 N N . SER A 1 72 ? 3.081 -7.678 0.142 1.00 96.62 72 SER A N 1
ATOM 514 C CA . SER A 1 72 ? 2.567 -8.866 -0.551 1.00 96.62 72 SER A CA 1
ATOM 515 C C . SER A 1 72 ? 1.422 -9.486 0.244 1.00 96.62 72 SER A C 1
ATOM 517 O O . SER A 1 72 ? 0.395 -9.873 -0.308 1.00 96.62 72 SER A O 1
ATOM 519 N N . THR A 1 73 ? 1.588 -9.562 1.566 1.00 96.94 73 THR A N 1
ATOM 520 C CA . THR A 1 73 ? 0.544 -10.007 2.487 1.00 96.94 73 THR A CA 1
ATOM 521 C C . THR A 1 73 ? 0.532 -9.129 3.726 1.00 96.94 73 THR A C 1
ATOM 523 O O . THR A 1 73 ? 1.578 -8.732 4.231 1.00 96.94 73 THR A O 1
ATOM 526 N N . ILE A 1 74 ? -0.661 -8.842 4.232 1.00 97.62 74 ILE A N 1
ATOM 527 C CA . ILE A 1 74 ? -0.878 -8.239 5.541 1.00 97.62 74 ILE A CA 1
ATOM 528 C C . ILE A 1 74 ? -1.481 -9.324 6.428 1.00 97.62 74 ILE A C 1
ATOM 530 O O . ILE A 1 74 ? -2.504 -9.916 6.092 1.00 97.62 74 ILE A O 1
ATOM 534 N N . SER A 1 75 ? -0.840 -9.596 7.560 1.00 97.19 75 SER A N 1
ATOM 535 C CA . SER A 1 75 ? -1.292 -10.605 8.523 1.00 97.19 75 SER A CA 1
ATOM 536 C C . SER A 1 75 ? -1.897 -9.996 9.782 1.00 97.19 75 SER A C 1
ATOM 538 O O . SER A 1 75 ? -2.658 -10.667 10.476 1.00 97.19 75 SER A O 1
ATOM 540 N N . LYS A 1 76 ? -1.543 -8.748 10.104 1.00 97.62 76 LYS A N 1
ATOM 541 C CA . LYS A 1 76 ? -2.062 -8.051 11.279 1.00 97.62 76 LYS A CA 1
ATOM 542 C C . LYS A 1 76 ? -2.171 -6.552 11.031 1.00 97.62 76 LYS A C 1
ATOM 544 O O . LYS A 1 76 ? -1.280 -5.949 10.435 1.00 97.62 76 LYS A O 1
ATOM 549 N N . ILE A 1 77 ? -3.255 -5.972 11.527 1.00 98.06 77 ILE A N 1
ATOM 550 C CA . ILE A 1 77 ? -3.470 -4.529 11.617 1.00 98.06 77 ILE A CA 1
ATOM 551 C C . ILE A 1 77 ? -3.693 -4.210 13.094 1.00 98.06 77 ILE A C 1
ATOM 553 O O . ILE A 1 77 ? -4.593 -4.780 13.708 1.00 98.06 77 ILE A O 1
ATOM 557 N N . THR A 1 78 ? -2.911 -3.299 13.661 1.00 98.19 78 THR A N 1
ATOM 558 C CA . THR A 1 78 ? -3.136 -2.788 15.015 1.00 98.19 78 THR A CA 1
ATOM 559 C C . THR A 1 78 ? -3.693 -1.373 14.926 1.00 98.19 78 THR A C 1
ATOM 561 O O . THR A 1 78 ? -3.018 -0.457 14.455 1.00 98.19 78 THR A O 1
ATOM 564 N N . VAL A 1 79 ? -4.939 -1.197 15.361 1.00 97.56 79 VAL A N 1
ATOM 565 C CA . VAL A 1 79 ? -5.607 0.109 15.429 1.00 97.56 79 VAL A CA 1
ATOM 566 C C . VAL A 1 79 ? -5.316 0.737 16.794 1.00 97.56 79 VAL A C 1
ATOM 568 O O . VAL A 1 79 ? -5.518 0.066 17.809 1.00 97.56 79 VAL A O 1
ATOM 571 N N . PRO A 1 80 ? -4.856 2.000 16.858 1.00 97.75 80 PRO A N 1
ATOM 572 C CA . PRO A 1 80 ? -4.463 2.612 18.120 1.00 97.75 80 PRO A CA 1
ATOM 573 C C . PRO A 1 80 ? -5.682 2.968 18.979 1.00 97.75 80 PRO A C 1
ATOM 575 O O . PRO A 1 80 ? -6.770 3.243 18.470 1.00 97.75 80 PRO A O 1
ATOM 578 N N . ALA A 1 81 ? -5.467 3.083 20.292 1.00 96.62 81 ALA A N 1
ATOM 579 C CA . ALA A 1 81 ? -6.490 3.523 21.247 1.00 96.62 81 ALA A CA 1
ATOM 580 C C . ALA A 1 81 ? -7.055 4.926 20.955 1.00 96.62 81 ALA A C 1
ATOM 582 O O . ALA A 1 81 ? -8.147 5.261 21.406 1.00 96.62 81 ALA A O 1
ATOM 583 N N . GLY A 1 82 ? -6.331 5.738 20.178 1.00 95.12 82 GLY A N 1
ATOM 584 C CA . GLY A 1 82 ? -6.793 7.045 19.721 1.00 95.12 82 GLY A CA 1
ATOM 585 C C . GLY A 1 82 ? -7.971 6.990 18.743 1.00 95.12 82 GLY A C 1
ATOM 586 O O . GLY A 1 82 ? -8.529 8.041 18.452 1.00 95.12 82 GLY A O 1
ATOM 587 N N . VAL A 1 83 ? -8.381 5.813 18.250 1.00 95.81 83 VAL A N 1
ATOM 588 C CA . VAL A 1 83 ? -9.619 5.638 17.472 1.00 95.81 83 VAL A CA 1
ATOM 589 C C . VAL A 1 83 ? -10.748 5.225 18.420 1.00 95.81 83 VAL A C 1
ATOM 591 O O . VAL A 1 83 ? -10.774 4.111 18.952 1.00 95.81 83 VAL A O 1
ATOM 594 N N . THR A 1 84 ? -11.688 6.141 18.655 1.00 94.75 84 THR A N 1
ATOM 595 C CA . THR A 1 84 ? -12.814 5.944 19.586 1.00 94.75 84 THR A CA 1
ATOM 596 C C . THR A 1 84 ? -14.027 5.310 18.902 1.00 94.75 84 THR A C 1
ATOM 598 O O . THR A 1 84 ? -14.059 5.194 17.682 1.00 94.75 84 THR A O 1
ATOM 601 N N . SER A 1 85 ? -15.062 4.933 19.661 1.00 93.38 85 SER A N 1
ATOM 602 C CA . SER A 1 85 ? -16.286 4.311 19.120 1.00 93.38 85 SER A CA 1
ATOM 603 C C . SER A 1 85 ? -17.103 5.188 18.171 1.00 93.38 85 SER A C 1
ATOM 605 O O . SER A 1 85 ? -17.994 4.683 17.493 1.00 93.38 85 SER A O 1
ATOM 607 N N . ASN A 1 86 ? -16.820 6.489 18.118 1.00 92.69 86 ASN A N 1
ATOM 608 C CA . ASN A 1 86 ? -17.430 7.399 17.151 1.00 92.69 86 ASN A CA 1
ATOM 609 C C . ASN A 1 86 ? -16.678 7.419 15.813 1.00 92.69 86 ASN A C 1
ATOM 611 O O . ASN A 1 86 ? -17.185 7.975 14.841 1.00 92.69 86 ASN A O 1
ATOM 615 N N . ASP A 1 87 ? -15.482 6.828 15.768 1.00 94.69 87 ASP A N 1
ATOM 616 C CA . ASP A 1 87 ? -14.618 6.806 14.603 1.00 94.69 87 ASP A CA 1
ATOM 617 C C . ASP A 1 87 ? -14.397 5.398 14.062 1.00 94.69 87 ASP A C 1
ATOM 619 O O . ASP A 1 87 ? -14.581 4.381 14.732 1.00 94.69 87 ASP A O 1
ATOM 623 N N . SER A 1 88 ? -13.956 5.352 12.813 1.00 94.69 88 SER A N 1
ATOM 624 C CA . SER A 1 88 ? -13.476 4.132 12.188 1.00 94.69 88 SER A CA 1
ATOM 625 C C . SER A 1 88 ? -12.245 4.406 11.343 1.00 94.69 88 SER A C 1
ATOM 627 O O . SER A 1 88 ? -12.040 5.521 10.850 1.00 94.69 88 SER A O 1
ATOM 629 N N . VAL A 1 89 ? -11.438 3.365 11.160 1.00 95.81 89 VAL A N 1
ATOM 630 C CA . VAL A 1 89 ? -10.337 3.352 10.198 1.00 95.81 89 VAL A CA 1
ATOM 631 C C . VAL A 1 89 ? -10.611 2.310 9.127 1.00 95.81 89 VAL A C 1
ATOM 633 O O . VAL A 1 89 ? -11.040 1.196 9.409 1.00 95.81 89 VAL A O 1
ATOM 636 N N . THR A 1 90 ? -10.374 2.673 7.875 1.00 96.12 90 THR A N 1
ATOM 637 C CA . THR A 1 90 ? -10.452 1.760 6.735 1.00 96.12 90 THR A CA 1
ATOM 638 C C . THR A 1 90 ? -9.056 1.570 6.172 1.00 96.12 90 THR A C 1
ATOM 640 O O . THR A 1 90 ? -8.363 2.553 5.900 1.00 96.12 90 THR A O 1
ATOM 643 N N . ILE A 1 91 ? -8.660 0.308 5.988 1.00 96.25 91 ILE A N 1
ATOM 644 C CA . ILE A 1 91 ? -7.355 -0.045 5.425 1.00 96.25 91 ILE A CA 1
ATOM 645 C C . ILE A 1 91 ? -7.520 -0.373 3.947 1.00 96.25 91 ILE A C 1
ATOM 647 O O . ILE A 1 91 ? -8.100 -1.402 3.581 1.00 96.25 91 ILE A O 1
ATOM 651 N N . GLY A 1 92 ? -7.014 0.519 3.104 1.00 95.19 92 GLY A N 1
ATOM 652 C CA . GLY A 1 92 ? -6.986 0.386 1.656 1.00 95.19 92 GLY A CA 1
ATOM 653 C C . GLY A 1 92 ? -5.626 -0.068 1.130 1.00 95.19 92 GLY A C 1
ATOM 654 O O . GLY A 1 92 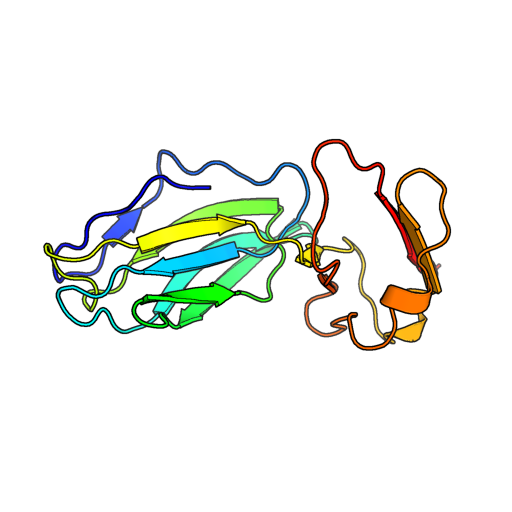? -4.677 -0.280 1.884 1.00 95.19 92 GLY A O 1
ATOM 655 N N . MET A 1 93 ? -5.554 -0.214 -0.189 1.00 94.19 93 MET A N 1
ATOM 656 C CA . MET A 1 93 ? -4.307 -0.347 -0.943 1.00 94.19 93 MET A CA 1
ATOM 657 C C . MET A 1 93 ? -4.224 0.847 -1.881 1.00 94.19 93 MET A C 1
ATOM 659 O O . MET A 1 93 ? -5.261 1.263 -2.403 1.00 94.19 93 MET A O 1
ATOM 663 N N . SER A 1 94 ? -3.032 1.402 -2.081 1.00 93.75 94 SER A N 1
ATOM 664 C CA . SER A 1 94 ? -2.851 2.510 -3.020 1.00 93.75 94 SER A CA 1
ATOM 665 C C . SER A 1 94 ? -2.160 2.070 -4.313 1.00 93.75 94 SER A C 1
ATOM 667 O O . SER A 1 94 ? -1.947 0.880 -4.567 1.00 93.75 94 SER A O 1
ATOM 669 N N . ASP A 1 95 ? -1.848 3.050 -5.154 1.00 93.94 95 ASP A N 1
ATOM 670 C CA . ASP A 1 95 ? -1.258 2.873 -6.479 1.00 93.94 95 ASP A CA 1
ATOM 671 C C . ASP A 1 95 ? 0.273 2.999 -6.488 1.00 93.94 95 ASP A C 1
ATOM 673 O O . ASP A 1 95 ? 0.904 3.097 -7.541 1.00 93.94 95 ASP A O 1
ATOM 677 N N . LYS A 1 96 ? 0.899 2.951 -5.308 1.00 95.19 96 LYS A N 1
ATOM 678 C CA . LYS A 1 96 ? 2.344 2.749 -5.168 1.00 95.19 96 LYS A CA 1
ATOM 679 C C . LYS A 1 96 ? 2.637 1.245 -5.139 1.00 95.19 96 LYS A C 1
ATOM 681 O O . LYS A 1 96 ? 2.211 0.533 -4.228 1.00 95.19 96 LYS A O 1
ATOM 686 N N . LEU A 1 97 ? 3.357 0.781 -6.158 1.00 96.00 97 LEU A N 1
ATOM 687 C CA . LEU A 1 97 ? 3.685 -0.627 -6.386 1.00 96.00 97 LEU A CA 1
ATOM 688 C C . LEU A 1 97 ? 5.064 -0.975 -5.838 1.00 96.00 97 LEU A C 1
ATOM 690 O O . LEU A 1 97 ? 5.997 -0.186 -5.982 1.00 96.00 97 LEU A O 1
ATOM 694 N N . GLY A 1 98 ? 5.199 -2.174 -5.275 1.00 96.00 98 GLY A N 1
ATOM 695 C CA . GLY A 1 98 ? 6.496 -2.783 -4.983 1.00 96.00 98 GLY A CA 1
ATOM 696 C C . GLY A 1 98 ? 7.164 -3.286 -6.257 1.00 96.00 98 GLY A C 1
ATOM 697 O O . GLY A 1 98 ? 6.503 -3.848 -7.133 1.00 96.00 98 GLY A O 1
ATOM 698 N N . LEU A 1 99 ? 8.472 -3.074 -6.372 1.00 94.44 99 LEU A N 1
ATOM 699 C CA . LEU A 1 99 ? 9.251 -3.485 -7.540 1.00 94.44 99 LEU A CA 1
ATOM 700 C C . LEU A 1 99 ? 9.803 -4.910 -7.395 1.00 94.44 99 LEU A C 1
ATOM 702 O O . LEU A 1 99 ? 10.260 -5.482 -8.384 1.00 94.44 99 LEU A O 1
ATOM 706 N N . GLY A 1 100 ? 9.757 -5.496 -6.189 1.00 92.12 100 GLY A N 1
ATOM 707 C CA . GLY A 1 100 ? 10.172 -6.878 -5.918 1.00 92.12 100 GLY A CA 1
ATOM 708 C C . GLY A 1 100 ? 11.681 -7.116 -6.036 1.00 92.12 100 GLY A C 1
ATOM 709 O O . GLY A 1 100 ? 12.156 -8.239 -5.872 1.00 92.12 100 GLY A O 1
ATOM 710 N N . VAL A 1 101 ? 12.448 -6.065 -6.321 1.00 90.50 101 VAL A N 1
ATOM 711 C CA . VAL A 1 101 ? 13.904 -6.070 -6.443 1.00 90.50 101 VAL A CA 1
ATOM 712 C C . VAL A 1 101 ? 14.474 -4.829 -5.781 1.00 90.50 101 VAL A C 1
ATOM 714 O O . VAL A 1 101 ? 13.818 -3.795 -5.718 1.00 90.50 101 VAL A O 1
ATOM 717 N N . SER A 1 102 ? 15.727 -4.910 -5.343 1.00 91.75 102 SER A N 1
ATOM 718 C CA . SER A 1 102 ? 16.407 -3.758 -4.757 1.00 91.75 102 SER A CA 1
ATOM 719 C C . SER A 1 102 ? 16.868 -2.754 -5.811 1.00 91.75 102 SER A C 1
ATOM 721 O O . SER A 1 102 ? 17.662 -3.077 -6.698 1.00 91.75 102 SER A O 1
ATOM 723 N N . ILE A 1 103 ? 16.404 -1.516 -5.670 1.00 92.25 103 ILE A N 1
ATOM 724 C CA . ILE A 1 103 ? 16.694 -0.372 -6.524 1.00 92.25 103 ILE A CA 1
ATOM 725 C C . ILE A 1 103 ? 17.641 0.560 -5.777 1.00 92.25 103 ILE A C 1
ATOM 727 O O . ILE A 1 103 ? 17.251 1.284 -4.871 1.00 92.25 103 ILE A O 1
ATOM 731 N N . VAL A 1 104 ? 18.910 0.588 -6.181 1.00 91.94 104 VAL A N 1
ATOM 732 C CA . VAL A 1 104 ? 19.896 1.469 -5.524 1.00 91.94 104 VAL A CA 1
ATOM 733 C C . VAL A 1 104 ? 19.832 2.887 -6.076 1.00 91.94 104 VAL A C 1
ATOM 735 O O . VAL A 1 104 ? 20.052 3.842 -5.342 1.00 91.94 104 VAL A O 1
ATOM 738 N N . ASN A 1 105 ? 19.534 3.033 -7.369 1.00 93.00 105 ASN A N 1
ATOM 739 C CA . ASN A 1 105 ? 19.378 4.334 -8.004 1.00 93.00 105 ASN A CA 1
ATOM 740 C C . ASN A 1 105 ? 17.986 4.437 -8.610 1.00 93.00 105 ASN A C 1
ATOM 742 O O . ASN A 1 105 ? 17.571 3.534 -9.329 1.00 93.00 105 ASN A O 1
ATOM 746 N N . ALA A 1 106 ? 17.308 5.570 -8.427 1.00 93.50 106 ALA A N 1
ATOM 747 C CA . ALA A 1 106 ? 15.995 5.800 -9.032 1.00 93.50 106 ALA A CA 1
ATOM 748 C C . ALA A 1 106 ? 16.004 5.581 -10.561 1.00 93.50 106 ALA A C 1
ATOM 750 O O . ALA A 1 106 ? 15.078 4.996 -11.112 1.00 93.50 106 ALA A O 1
ATOM 751 N N . GLY A 1 107 ? 17.098 5.958 -11.237 1.00 93.56 107 GLY A N 1
ATOM 752 C CA . GLY A 1 107 ? 17.296 5.733 -12.676 1.00 93.56 107 GLY A CA 1
ATOM 753 C C . GLY A 1 107 ? 17.588 4.282 -13.087 1.00 93.56 107 GLY A C 1
ATOM 754 O O . GLY A 1 107 ? 17.833 4.022 -14.269 1.00 93.56 107 GLY A O 1
ATOM 755 N N . ASP A 1 108 ? 17.613 3.333 -12.146 1.00 94.25 108 ASP A N 1
ATOM 756 C CA . ASP A 1 108 ? 17.615 1.904 -12.466 1.00 94.25 108 ASP A CA 1
ATOM 757 C C . ASP A 1 108 ? 16.226 1.453 -12.931 1.00 94.25 108 ASP A C 1
ATOM 759 O O . ASP A 1 108 ? 16.160 0.509 -13.711 1.00 94.25 108 ASP A O 1
ATOM 763 N N . VAL A 1 109 ? 15.148 2.153 -12.553 1.00 95.38 109 VAL A N 1
ATOM 764 C CA . VAL A 1 109 ? 13.821 2.037 -13.174 1.00 95.38 109 VAL A CA 1
ATOM 765 C C . VAL A 1 109 ? 13.784 2.994 -14.361 1.00 95.38 109 VAL A C 1
ATOM 767 O O . VAL A 1 109 ? 13.930 4.202 -14.194 1.00 95.38 109 VAL A O 1
ATOM 770 N N . PHE A 1 110 ? 13.648 2.470 -15.578 1.00 94.75 110 PHE A N 1
ATOM 771 C CA . PHE A 1 110 ? 13.894 3.273 -16.786 1.00 94.75 110 PHE A CA 1
ATOM 772 C C . PHE A 1 110 ? 12.791 3.200 -17.834 1.00 94.75 110 PHE A C 1
ATOM 774 O O . PHE A 1 110 ? 12.819 3.974 -18.791 1.00 94.75 110 PHE A O 1
ATOM 781 N N . LYS A 1 111 ? 11.835 2.278 -17.694 1.00 95.88 111 LYS A N 1
ATOM 782 C CA . LYS A 1 111 ? 10.709 2.198 -18.621 1.00 95.88 111 LYS A CA 1
ATOM 783 C C . LYS A 1 111 ? 9.426 1.821 -17.904 1.00 95.88 111 LYS A C 1
ATOM 785 O O . LYS A 1 111 ? 9.434 0.954 -17.034 1.00 95.88 111 LYS A O 1
ATOM 790 N N . LYS A 1 112 ? 8.328 2.455 -18.306 1.00 95.12 112 LYS A N 1
ATOM 791 C CA . LYS A 1 112 ? 6.967 2.182 -17.837 1.00 95.12 112 LYS A CA 1
ATOM 792 C C . LYS A 1 112 ? 6.055 2.183 -19.051 1.00 95.12 112 LYS A C 1
ATOM 794 O O . LYS A 1 112 ? 6.136 3.088 -19.880 1.00 95.12 112 LYS A O 1
ATOM 799 N N . LYS A 1 113 ? 5.190 1.183 -19.161 1.00 95.50 113 LYS A N 1
ATOM 800 C CA . LYS A 1 113 ? 4.123 1.157 -20.158 1.00 95.50 113 LYS A CA 1
ATOM 801 C C . LYS A 1 113 ? 2.783 0.912 -19.500 1.00 95.50 113 LYS A C 1
ATOM 803 O O . LYS A 1 113 ? 2.702 0.058 -18.627 1.00 95.50 113 LYS A O 1
ATOM 808 N N . ILE A 1 114 ? 1.763 1.624 -19.968 1.00 94.06 114 ILE A N 1
ATOM 809 C CA . ILE A 1 114 ? 0.360 1.395 -19.613 1.00 94.06 114 ILE A CA 1
ATOM 810 C C . ILE A 1 114 ? -0.387 1.084 -20.905 1.00 94.06 114 ILE A C 1
ATOM 812 O O . ILE A 1 114 ? -0.365 1.896 -21.824 1.00 94.06 114 ILE A O 1
ATOM 816 N N . ASN A 1 115 ? -1.023 -0.085 -21.007 1.00 94.19 115 ASN A N 1
ATOM 817 C CA . ASN A 1 115 ? -1.747 -0.519 -22.210 1.00 94.19 115 ASN A CA 1
ATOM 818 C C . ASN A 1 115 ? -0.898 -0.365 -23.489 1.00 94.19 115 ASN A C 1
ATOM 820 O O . ASN A 1 115 ? -1.352 0.142 -24.513 1.00 94.19 115 ASN A O 1
ATOM 824 N N . ASN A 1 116 ? 0.375 -0.770 -23.401 1.00 93.88 116 ASN A N 1
ATOM 825 C CA . ASN A 1 116 ? 1.411 -0.638 -24.432 1.00 93.88 116 ASN A CA 1
ATOM 826 C C . ASN A 1 116 ? 1.864 0.805 -24.787 1.00 93.88 116 ASN A C 1
ATOM 828 O O . ASN A 1 116 ? 2.860 0.954 -25.509 1.00 93.88 116 ASN A O 1
ATOM 832 N N . GLU A 1 117 ? 1.215 1.846 -24.253 1.00 95.06 117 GLU A N 1
ATOM 833 C CA . GLU A 1 117 ? 1.632 3.252 -24.358 1.00 95.06 117 GLU A CA 1
ATOM 834 C C . GLU A 1 117 ? 2.865 3.511 -23.484 1.00 95.06 117 GLU A C 1
ATOM 836 O O . GLU A 1 117 ? 2.929 3.052 -22.345 1.00 95.06 117 GLU A O 1
ATOM 841 N N . ASP A 1 118 ? 3.856 4.237 -24.009 1.00 96.00 118 ASP A N 1
ATOM 842 C CA . ASP A 1 118 ? 5.043 4.618 -23.241 1.00 96.00 118 ASP A CA 1
ATOM 843 C C . ASP A 1 118 ? 4.711 5.734 -22.244 1.00 96.00 118 ASP A C 1
ATOM 845 O O . ASP A 1 118 ? 4.325 6.836 -22.629 1.00 96.00 118 ASP A O 1
ATOM 849 N N . LYS A 1 119 ? 4.890 5.433 -20.958 1.00 95.69 119 LYS A N 1
ATOM 850 C CA . LYS A 1 119 ? 4.677 6.341 -19.827 1.00 95.69 119 LYS A CA 1
ATOM 851 C C . LYS A 1 119 ? 5.954 6.539 -19.014 1.00 95.69 119 LYS A C 1
ATOM 853 O O . LYS A 1 119 ? 5.907 6.884 -17.838 1.00 95.69 119 LYS A O 1
ATOM 858 N N . SER A 1 120 ? 7.121 6.327 -19.618 1.00 95.25 120 SER A N 1
ATOM 859 C CA . SER A 1 120 ? 8.407 6.410 -18.911 1.00 95.25 120 SER A CA 1
ATOM 860 C C . SER A 1 120 ? 8.696 7.802 -18.331 1.00 95.25 120 SER A C 1
ATOM 862 O O . SER A 1 120 ? 9.444 7.916 -17.364 1.00 95.25 120 SER A O 1
ATOM 864 N N . GLY A 1 121 ? 8.056 8.856 -18.855 1.00 93.31 121 GLY A N 1
ATOM 865 C CA . GLY A 1 121 ? 8.115 10.205 -18.279 1.00 93.31 121 GLY A CA 1
ATOM 866 C C . GLY A 1 121 ? 7.544 10.306 -16.857 1.00 93.31 121 GLY A C 1
ATOM 867 O O . GLY A 1 121 ? 7.990 11.154 -16.093 1.00 93.31 121 GLY A O 1
ATOM 868 N N . GLU A 1 122 ? 6.633 9.408 -16.470 1.00 93.69 122 GLU A N 1
ATOM 869 C CA . GLU A 1 122 ? 6.002 9.378 -15.139 1.00 93.69 122 GLU A CA 1
ATOM 870 C C . GLU A 1 122 ? 6.894 8.728 -14.063 1.00 93.69 122 GLU A C 1
ATOM 872 O O . GLU A 1 122 ? 6.529 8.697 -12.892 1.00 93.69 122 GLU A O 1
ATOM 877 N N . ILE A 1 123 ? 8.060 8.182 -14.430 1.00 94.88 123 ILE A N 1
ATOM 878 C CA . ILE A 1 123 ? 8.987 7.544 -13.476 1.00 94.88 123 ILE A CA 1
ATOM 879 C C . ILE A 1 123 ? 9.756 8.596 -12.666 1.00 94.88 123 ILE A C 1
ATOM 881 O O . ILE A 1 123 ? 10.069 8.388 -11.492 1.00 94.88 123 ILE A O 1
ATOM 885 N N . SER A 1 124 ? 10.095 9.723 -13.296 1.00 93.12 124 SER A N 1
ATOM 886 C CA . SER A 1 124 ? 10.969 10.734 -12.703 1.00 93.12 124 SER A CA 1
ATOM 887 C C . SER A 1 124 ? 10.354 11.322 -11.432 1.00 93.12 124 SER A C 1
ATOM 889 O O . SER A 1 124 ? 9.292 11.931 -11.480 1.00 93.12 124 SER A O 1
ATOM 891 N N . GLY A 1 125 ? 11.050 11.174 -10.302 1.00 93.38 125 GLY A N 1
ATOM 892 C CA . GLY A 1 125 ? 10.599 11.660 -8.992 1.00 93.38 125 GLY A CA 1
ATOM 893 C C . GLY A 1 125 ? 9.637 10.726 -8.249 1.00 93.38 125 GLY A C 1
ATOM 894 O O . GLY A 1 125 ? 9.299 11.017 -7.108 1.00 93.38 125 GLY A O 1
ATOM 895 N N . ASN A 1 126 ? 9.247 9.600 -8.852 1.00 95.94 126 ASN A N 1
ATOM 896 C CA . ASN A 1 126 ? 8.248 8.681 -8.297 1.00 95.94 126 ASN A CA 1
ATOM 897 C C . ASN A 1 126 ? 8.823 7.343 -7.805 1.00 95.94 126 ASN A C 1
ATOM 899 O O . ASN A 1 126 ? 8.078 6.520 -7.272 1.00 95.94 126 ASN A O 1
ATOM 903 N N . VAL A 1 127 ? 10.127 7.111 -7.981 1.00 96.44 127 VAL A N 1
ATOM 904 C CA . VAL A 1 127 ? 10.822 5.916 -7.478 1.00 96.44 127 VAL A CA 1
ATOM 905 C C . VAL A 1 127 ? 11.333 6.171 -6.065 1.00 96.44 127 VAL A C 1
ATOM 907 O O . VAL A 1 127 ? 12.081 7.122 -5.839 1.00 96.44 127 VAL A O 1
ATOM 910 N N . ASP A 1 128 ? 10.991 5.279 -5.143 1.00 96.06 128 ASP A N 1
ATOM 911 C CA . ASP A 1 128 ? 11.530 5.252 -3.788 1.00 96.06 128 ASP A CA 1
ATOM 912 C C . ASP A 1 128 ? 12.547 4.112 -3.664 1.00 96.06 128 ASP A C 1
ATOM 914 O O . ASP A 1 128 ? 12.185 2.937 -3.657 1.00 96.06 128 ASP A O 1
ATOM 918 N N . THR A 1 129 ? 13.829 4.462 -3.563 1.00 94.94 129 THR A N 1
ATOM 919 C CA . THR A 1 129 ? 14.943 3.506 -3.433 1.00 94.94 129 THR A CA 1
ATOM 920 C C . THR A 1 129 ? 15.120 2.964 -2.014 1.00 94.94 129 THR A C 1
ATOM 922 O O . THR A 1 129 ? 15.938 2.081 -1.790 1.00 94.94 129 THR A O 1
ATOM 925 N N . THR A 1 130 ? 14.412 3.521 -1.027 1.00 94.88 130 THR A N 1
ATOM 926 C CA . THR A 1 130 ? 14.435 3.017 0.355 1.00 94.88 130 THR A CA 1
ATOM 927 C C . THR A 1 130 ? 13.466 1.852 0.493 1.00 94.88 130 THR A C 1
ATOM 929 O O . THR A 1 130 ? 13.792 0.831 1.098 1.00 94.88 130 THR A O 1
ATOM 932 N N . TYR A 1 131 ? 12.280 2.000 -0.096 1.00 94.94 131 TYR A N 1
ATOM 933 C CA . TYR A 1 131 ? 11.217 0.999 -0.027 1.00 94.94 131 TYR A CA 1
ATOM 934 C C . TYR A 1 131 ? 11.085 0.152 -1.294 1.00 94.94 131 TYR A C 1
ATOM 936 O O . TYR A 1 131 ? 10.255 -0.749 -1.321 1.00 94.94 131 TYR A O 1
ATOM 944 N N . ASP A 1 132 ? 11.916 0.402 -2.309 1.00 95.38 132 ASP A N 1
ATOM 945 C CA . ASP A 1 132 ? 11.888 -0.276 -3.609 1.00 95.38 132 ASP A CA 1
ATOM 946 C C . ASP A 1 132 ? 10.509 -0.201 -4.281 1.00 95.38 132 ASP A C 1
ATOM 948 O O . ASP A 1 132 ? 9.980 -1.185 -4.797 1.00 95.38 132 ASP A O 1
ATOM 952 N N . THR A 1 133 ? 9.907 0.990 -4.271 1.00 96.25 133 THR A N 1
ATOM 953 C CA . THR A 1 133 ? 8.562 1.205 -4.819 1.00 96.25 133 THR A CA 1
ATOM 954 C C . THR A 1 133 ? 8.536 2.223 -5.952 1.00 96.25 133 THR A C 1
ATOM 956 O O . THR A 1 133 ? 9.427 3.063 -6.086 1.00 96.25 133 THR A O 1
ATOM 959 N N . LEU A 1 134 ? 7.484 2.160 -6.768 1.00 96.56 134 LEU A N 1
ATOM 960 C CA . LEU A 1 134 ? 7.152 3.169 -7.770 1.00 96.56 134 LEU A CA 1
ATOM 961 C C . LEU A 1 134 ? 5.733 3.689 -7.527 1.00 96.56 134 LEU A C 1
ATOM 963 O O . LEU A 1 134 ? 4.763 2.931 -7.602 1.00 96.56 134 LEU A O 1
ATOM 967 N N . ASN A 1 135 ? 5.602 4.995 -7.291 1.00 95.69 135 ASN A N 1
ATOM 968 C CA . ASN A 1 135 ? 4.306 5.662 -7.276 1.00 95.69 135 ASN A CA 1
ATOM 969 C C . ASN A 1 135 ? 3.759 5.775 -8.707 1.00 95.69 135 ASN A C 1
ATOM 971 O O . ASN A 1 135 ? 4.326 6.480 -9.539 1.00 95.69 135 ASN A O 1
ATOM 975 N N . CYS A 1 136 ? 2.665 5.072 -9.003 1.00 90.75 136 CYS A N 1
ATOM 976 C CA . CYS A 1 136 ? 2.042 5.099 -10.325 1.00 90.75 136 CYS A CA 1
ATOM 977 C C . CYS A 1 136 ? 0.879 6.095 -10.435 1.00 90.75 136 CYS A C 1
ATOM 979 O O . CYS A 1 136 ? 0.209 6.087 -11.465 1.00 90.75 136 CYS A O 1
ATOM 981 N N . GLU A 1 137 ? 0.665 6.933 -9.413 1.00 84.44 137 GLU A N 1
ATOM 982 C CA . GLU A 1 137 ? -0.462 7.862 -9.259 1.00 84.44 137 GLU A CA 1
ATOM 983 C C . GLU A 1 137 ? -1.828 7.180 -9.277 1.00 84.44 137 GLU A C 1
ATOM 985 O O . GLU A 1 137 ? -2.389 6.927 -8.220 1.00 84.44 137 GLU A O 1
ATOM 990 N N . THR A 1 138 ? -2.382 6.908 -10.458 1.00 86.56 138 THR A N 1
ATOM 991 C CA . THR A 1 138 ? -3.663 6.220 -10.624 1.00 86.56 138 THR A CA 1
ATOM 992 C C . THR A 1 138 ? -3.479 5.026 -11.543 1.00 86.56 138 THR A C 1
ATOM 994 O O . THR A 1 138 ? -3.156 5.176 -12.723 1.00 86.56 138 THR A O 1
ATOM 997 N N . ILE A 1 139 ? -3.737 3.829 -11.020 1.00 86.06 139 ILE A N 1
ATOM 998 C CA . ILE A 1 139 ? -3.764 2.608 -11.826 1.00 86.06 139 ILE A CA 1
ATOM 999 C C . ILE A 1 139 ? -5.220 2.326 -12.188 1.00 86.06 139 ILE A C 1
ATOM 1001 O O . ILE A 1 139 ? -6.023 1.903 -11.358 1.00 86.06 139 ILE A O 1
ATOM 1005 N N . ALA A 1 140 ? -5.578 2.582 -13.447 1.00 87.50 140 ALA A N 1
ATOM 1006 C CA . ALA A 1 140 ? -6.930 2.326 -13.926 1.00 87.50 140 ALA A CA 1
ATOM 1007 C C . ALA A 1 140 ? -7.282 0.830 -13.850 1.00 87.50 140 ALA A C 1
ATOM 1009 O O . ALA A 1 140 ? -6.435 -0.046 -14.039 1.00 87.50 140 ALA A O 1
ATOM 1010 N N . SER A 1 141 ? -8.562 0.534 -13.617 1.00 85.31 141 SER A N 1
ATOM 1011 C CA . SER A 1 141 ? -9.052 -0.845 -13.631 1.00 85.31 141 SER A CA 1
ATOM 1012 C C . SER A 1 141 ? -8.757 -1.504 -14.982 1.00 85.31 141 SER A C 1
ATOM 1014 O O . SER A 1 141 ? -9.015 -0.916 -16.033 1.00 85.31 141 SER A O 1
ATOM 1016 N N . ASN A 1 142 ? -8.233 -2.732 -14.944 1.00 86.31 142 ASN A N 1
ATOM 1017 C CA . ASN A 1 142 ? -7.813 -3.514 -16.113 1.00 86.31 142 ASN A CA 1
ATOM 1018 C C . ASN A 1 142 ? -6.663 -2.897 -16.931 1.00 86.31 142 ASN A C 1
ATOM 1020 O O . ASN A 1 142 ? -6.453 -3.305 -18.073 1.00 86.31 142 ASN A O 1
ATOM 1024 N N . ALA A 1 143 ? -5.928 -1.924 -16.384 1.00 88.88 143 ALA A N 1
ATOM 1025 C CA . ALA A 1 143 ? -4.718 -1.429 -17.026 1.00 88.88 143 ALA A CA 1
ATOM 1026 C C . ALA A 1 143 ? -3.626 -2.507 -17.026 1.00 88.88 143 ALA A C 1
ATOM 1028 O O . ALA A 1 143 ? -3.299 -3.070 -15.981 1.00 88.88 143 ALA A O 1
ATOM 1029 N N . ASP A 1 144 ? -3.029 -2.749 -18.192 1.00 91.94 144 ASP A N 1
ATOM 1030 C CA . ASP A 1 144 ? -1.813 -3.551 -18.310 1.00 91.94 144 ASP A CA 1
ATOM 1031 C C . ASP A 1 144 ? -0.601 -2.654 -18.058 1.00 91.94 144 ASP A C 1
ATOM 1033 O O . ASP A 1 144 ? -0.275 -1.784 -18.874 1.00 91.94 144 ASP A O 1
ATOM 1037 N N . LEU A 1 145 ? 0.031 -2.832 -16.899 1.00 93.31 145 LEU A N 1
ATOM 1038 C CA . LEU A 1 145 ? 1.211 -2.086 -16.496 1.00 93.31 145 LEU A CA 1
ATOM 1039 C C . LEU A 1 145 ? 2.449 -2.974 -16.604 1.00 93.31 145 LEU A C 1
ATOM 1041 O O . LEU A 1 145 ? 2.558 -4.001 -15.940 1.0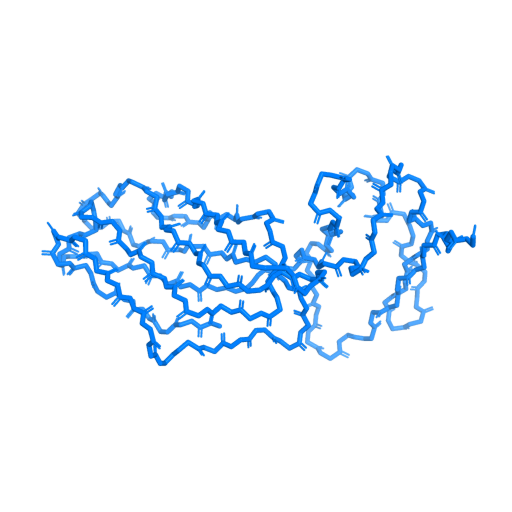0 93.31 145 LEU A O 1
ATOM 1045 N N . THR A 1 146 ? 3.436 -2.522 -17.373 1.00 94.56 146 THR A N 1
ATOM 1046 C CA . THR A 1 146 ? 4.761 -3.148 -17.411 1.00 94.56 146 THR A CA 1
ATOM 1047 C C . THR A 1 146 ? 5.825 -2.142 -16.993 1.00 94.56 146 THR A C 1
ATOM 1049 O O . THR A 1 146 ? 5.867 -1.022 -17.508 1.00 94.56 146 THR A O 1
ATOM 1052 N N . ILE A 1 147 ? 6.703 -2.543 -16.075 1.00 94.88 147 ILE A N 1
ATOM 1053 C CA . ILE A 1 147 ? 7.826 -1.738 -15.586 1.00 94.88 147 ILE A CA 1
ATOM 1054 C C . ILE A 1 147 ? 9.122 -2.476 -15.922 1.00 94.88 147 ILE A C 1
ATOM 1056 O O . ILE A 1 147 ? 9.223 -3.683 -15.715 1.00 94.88 147 ILE A O 1
ATOM 1060 N N . TRP A 1 148 ? 10.117 -1.749 -16.427 1.00 94.88 148 TRP A N 1
ATOM 1061 C CA . TRP A 1 148 ? 11.463 -2.271 -16.629 1.00 94.88 148 TRP A CA 1
ATOM 1062 C C . TRP A 1 148 ? 12.442 -1.562 -15.714 1.00 94.88 148 TRP A C 1
ATOM 1064 O O . TRP A 1 148 ? 12.488 -0.329 -15.629 1.00 94.88 148 TRP A O 1
ATOM 1074 N N . PHE A 1 149 ? 13.285 -2.377 -15.108 1.00 93.25 149 PHE A N 1
ATOM 1075 C CA . PHE A 1 149 ? 14.406 -1.952 -14.305 1.00 93.25 149 PHE A CA 1
ATOM 1076 C C . PHE A 1 149 ? 15.659 -2.714 -14.727 1.00 93.25 149 PHE A C 1
ATOM 1078 O O . PHE A 1 149 ? 15.591 -3.773 -15.358 1.00 93.25 149 PHE A O 1
ATOM 1085 N N . LYS A 1 150 ? 16.828 -2.151 -14.433 1.00 89.75 150 LYS A N 1
ATOM 1086 C CA . LYS A 1 150 ? 18.107 -2.796 -14.731 1.00 89.75 150 LYS A CA 1
ATOM 1087 C C . LYS A 1 150 ? 18.274 -4.003 -13.815 1.00 89.75 150 LYS A C 1
ATOM 1089 O O . LYS A 1 150 ? 18.426 -3.851 -12.606 1.00 89.75 150 LYS A O 1
ATOM 1094 N N . GLY A 1 151 ? 18.259 -5.198 -14.401 1.00 76.25 151 GLY A N 1
ATOM 1095 C CA . GLY A 1 151 ? 18.635 -6.415 -13.692 1.00 76.25 151 GLY A CA 1
ATOM 1096 C C . GLY A 1 151 ? 20.095 -6.334 -13.252 1.00 76.25 151 GLY A C 1
ATOM 1097 O O . GLY A 1 151 ? 20.957 -5.909 -14.025 1.00 76.25 151 GLY A O 1
ATOM 1098 N N . ARG A 1 152 ? 20.367 -6.728 -12.010 1.00 68.25 152 ARG A N 1
ATOM 1099 C CA . ARG A 1 152 ? 21.732 -6.921 -11.518 1.00 68.25 152 ARG A CA 1
ATOM 1100 C C . ARG A 1 152 ? 22.050 -8.406 -11.600 1.00 68.25 152 ARG A C 1
ATOM 1102 O O . ARG A 1 152 ? 21.267 -9.217 -11.112 1.00 68.25 152 ARG A O 1
ATOM 1109 N N . VAL A 1 153 ? 23.148 -8.723 -12.280 1.00 55.16 153 VAL A N 1
ATOM 1110 C CA . VAL A 1 153 ? 23.730 -10.067 -12.388 1.00 55.16 153 VAL A CA 1
ATOM 1111 C C . VAL A 1 153 ? 24.904 -10.151 -11.429 1.00 55.16 153 VAL A C 1
ATOM 1113 O O . VAL A 1 153 ? 25.634 -9.135 -11.347 1.00 55.16 153 VAL A O 1
#

Organism: NCBI:txid412755

=== Feature glossary ===
Legend for the data blocks above and below:

— What the protein is —

The amino-acid sequence is the protein's primary structure: the linear order of residues from the N-terminus to the C-terminus, written in one-letter code. Everything else here — the 3D coordinates, the secondary structure, the domain annotations — is ultimately a consequence of this string.

Database cross-references. InterPro integrates a dozen domain/family signature databases into unified entries with residue-range hits. GO terms attach function/process/location labels with evidence codes. CATH codes position the fold in a four-level structural taxonomy. Organism is the NCBI-taxonomy species name.

— Where its atoms are —

The mmCIF block holds the 3D Cartesian coordinates of each backbone atom (N, Cα, C, O) in ångströms. mmCIF is the PDB's canonical archive format — a tagged-loop text representation of the atomic model.

The six renders are orthographic views along the three Cartesian axes in both directions. Representation (cartoon, sticks, or surface) and color scheme (sequence-rainbow or by-chain) vary across proteins so the training set covers all the common visualization conventions.

— Local backbone conformation —

Secondary structure is the local, repeating backbone conformation. DSSP classifies it into eight states by reading the hydrogen-bond network: three helix types (H, G, I), two β types (E, B), two non-regular types (T, S), and unstructured coil (-).

SS3 is a coarse helix/strand/coil call (letters a/b/c) made by the P-SEA algorithm from inter-Cα distances and dihedrals. It is less detailed than DSSP but needs only Cα positions.

Backbone dihedral angles. Every residue except chain termini has a φ (preceding-C → N → Cα → C) and a ψ (N → Cα → C → next-N). They are reported in degrees following the IUPAC sign convention. Secondary structure is essentially a statement about which (φ, ψ) basin each residue occupies.

— Global shape and packing —

The geometric summary reports three shape descriptors. Rg (radius of gyration) measures how spread out the Cα atoms are about their centre of mass; compact globular proteins have small Rg, elongated or unfolded ones large. Cα contacts (<8 Å, |i−j|>4) count long-range residue pairs in spatial proximity — high for tightly packed folds, near zero for rods or random coil. The bounding-box extents give the protein's footprint along x, y, z in Å.

Solvent accessibility: the surface area of each residue that a 1.4 Å water probe can touch, in Å². When only backbone atoms are present the absolute values are lower than full-atom SASA (side chains contribute most of the area) and are flagged as backbone-only.

Plot images: a contact map (which residues are close in 3D, as an N×N binary image), a Ramachandran scatter (backbone torsion angles, revealing secondary-structure composition at a glance), and — for AlphaFold structures — a PAE heatmap (pairwise prediction confidence).

— Structural neighborhood —

Foldseek's 3Di representation compresses backbone geometry into a per-residue letter drawn from a learned twenty-state alphabet. It captures the tertiary interaction pattern around each residue — which residues are packed against it in space, regardless of where they are in sequence.

Structural nearest neighbors (via Foldseek easy-search vs the PDB). Reported per hit: target PDB id, E-value, and alignment TM-score. A TM-score above ~0.5 is the conventional threshold for 'same fold'.

— Confidence and disorder —

pLDDT (predicted Local Distance Difference Test) is AlphaFold's per-residue confidence score, ranging from 0 to 100. Values above 90 indicate high confidence (typically well-packed cores); 70–90 is confident; 50–70 low confidence; below 50 usually means the region is disordered or the prediction is unreliable there. AlphaFold stores pLDDT in the mmCIF B-factor column.

For experimental (PDB) structures, the B-factor (temperature factor) quantifies the positional spread of each atom in the crystal — a combination of thermal vibration and static disorder — in units of Å². High B-factors mark flexible loops or poorly resolved regions; low B-factors mark the rigid, well-ordered core.

Predicted Aligned Error (PAE) is an AlphaFold confidence matrix: entry (i, j) is the expected error in the position of residue j, in ångströms, when the prediction is superimposed on the true structure at residue i. Low PAE within a block of residues means that block is internally rigid and well-predicted; high PAE between two blocks means their relative placement is uncertain even if each block individually is confident.